Protein AF-A0A832N7I3-F1 (afdb_monomer)

Nearest PDB structures (foldseek):
  4rvn-assembly1_B  TM=4.703E-01  e=1.589E+00  Bacteroides thetaiotaomicron VPI-5482
  5inm-assembly1_A  TM=5.038E-01  e=2.059E+00  Mus musculus
  5inm-assembly3_C  TM=5.212E-01  e=3.039E+00  Mus musculus
  5j42-assembly1_A  TM=5.181E-01  e=2.848E+00  Mus musculus
  8p0i-assembly1_A  TM=3.199E-01  e=3.460E+00  Homo sapiens

Structure (mmCIF, N/CA/C/O backbone):
data_AF-A0A832N7I3-F1
#
_entry.id   AF-A0A832N7I3-F1
#
loop_
_atom_site.group_PDB
_atom_site.id
_atom_site.type_symbol
_atom_site.label_atom_id
_atom_site.label_alt_id
_atom_site.label_comp_id
_atom_site.label_asym_id
_atom_site.label_entity_id
_atom_site.label_seq_id
_atom_site.pdbx_PDB_ins_code
_atom_site.Cartn_x
_atom_site.Cartn_y
_atom_site.Cartn_z
_atom_site.occupancy
_atom_site.B_iso_or_equiv
_atom_site.auth_seq_id
_atom_site.auth_comp_id
_atom_site.auth_asym_id
_atom_site.auth_atom_id
_atom_site.pdbx_PDB_model_num
ATOM 1 N N . MET A 1 1 ? 5.291 -10.561 9.799 1.00 46.81 1 MET A N 1
ATOM 2 C CA . MET A 1 1 ? 4.704 -10.798 8.465 1.00 46.81 1 MET A CA 1
ATOM 3 C C . MET A 1 1 ? 3.204 -10.995 8.641 1.00 46.81 1 MET A C 1
ATOM 5 O O . MET A 1 1 ? 2.811 -11.995 9.229 1.00 46.81 1 MET A O 1
ATOM 9 N N . GLY A 1 2 ? 2.374 -10.017 8.269 1.00 45.47 2 GLY A N 1
ATOM 10 C CA . GLY A 1 2 ? 0.921 -10.221 8.168 1.00 45.47 2 GLY A CA 1
ATOM 11 C C . GLY A 1 2 ? 0.616 -10.823 6.799 1.00 45.47 2 GLY A C 1
ATOM 12 O O . GLY A 1 2 ? 1.168 -10.332 5.823 1.00 45.47 2 GLY A O 1
ATOM 13 N N . ASN A 1 3 ? -0.168 -11.899 6.731 1.00 47.88 3 ASN A N 1
ATOM 14 C CA . ASN A 1 3 ? -0.371 -12.666 5.501 1.00 47.88 3 ASN A CA 1
ATOM 15 C C . ASN A 1 3 ? -1.875 -12.732 5.193 1.00 47.88 3 ASN A C 1
ATOM 17 O O . ASN A 1 3 ? -2.635 -13.371 5.922 1.00 47.88 3 ASN A O 1
ATOM 21 N N . LEU A 1 4 ? -2.304 -12.032 4.146 1.00 61.62 4 LEU A N 1
ATOM 22 C CA . LEU A 1 4 ? -3.527 -12.354 3.410 1.00 61.62 4 LEU A CA 1
ATOM 23 C C . LEU A 1 4 ? -3.070 -13.303 2.299 1.00 61.62 4 LEU A C 1
ATOM 25 O O . LEU A 1 4 ? -2.015 -13.062 1.727 1.00 61.62 4 LEU A O 1
ATOM 29 N N . VAL A 1 5 ? -3.781 -14.401 2.029 1.00 75.25 5 VAL A N 1
ATOM 30 C CA . VAL A 1 5 ? -3.302 -15.445 1.096 1.00 75.25 5 VAL A CA 1
ATOM 31 C C . VAL A 1 5 ? -2.826 -14.818 -0.226 1.00 75.25 5 VAL A C 1
ATOM 33 O O . VAL A 1 5 ? -3.636 -14.259 -0.959 1.00 75.25 5 VAL A O 1
ATOM 36 N N . GLY A 1 6 ? -1.522 -14.905 -0.507 1.00 82.50 6 GLY A N 1
ATOM 37 C CA . GLY A 1 6 ? -0.903 -14.389 -1.735 1.00 82.50 6 GLY A CA 1
ATOM 38 C C . GLY A 1 6 ? -0.418 -12.930 -1.701 1.00 82.50 6 GLY A C 1
ATOM 39 O O . GLY A 1 6 ? 0.156 -12.504 -2.694 1.00 82.50 6 GLY A O 1
ATOM 40 N N . LEU A 1 7 ? -0.602 -12.190 -0.598 1.00 90.38 7 LEU A N 1
ATOM 41 C CA . LEU A 1 7 ? -0.077 -10.830 -0.394 1.00 90.38 7 LEU A CA 1
ATOM 42 C C . LEU A 1 7 ? 0.955 -10.806 0.735 1.00 90.38 7 LEU A C 1
ATOM 44 O O . LEU A 1 7 ? 0.635 -11.092 1.894 1.00 90.38 7 LEU A O 1
ATOM 48 N N . THR A 1 8 ? 2.174 -10.381 0.416 1.00 94.12 8 THR A N 1
ATOM 49 C CA . THR A 1 8 ? 3.215 -10.082 1.404 1.00 94.12 8 THR A CA 1
ATOM 50 C C . THR A 1 8 ? 3.678 -8.634 1.266 1.00 94.12 8 THR A C 1
ATOM 52 O O . THR A 1 8 ? 3.358 -7.965 0.287 1.00 94.12 8 THR A O 1
ATOM 55 N N . TYR A 1 9 ? 4.355 -8.098 2.282 1.00 95.62 9 TYR A N 1
ATOM 56 C CA . TYR A 1 9 ? 4.837 -6.720 2.239 1.00 95.62 9 TYR A CA 1
ATOM 57 C C . TYR A 1 9 ? 6.127 -6.532 3.032 1.00 95.62 9 TYR A C 1
ATOM 59 O O . TYR A 1 9 ? 6.380 -7.255 4.003 1.00 95.62 9 TYR A O 1
ATOM 67 N N . ASP A 1 10 ? 6.874 -5.498 2.658 1.00 97.00 10 ASP A N 1
ATOM 68 C CA . ASP A 1 10 ? 8.031 -4.981 3.380 1.00 97.00 10 ASP A CA 1
ATOM 69 C C . ASP A 1 10 ? 8.046 -3.443 3.365 1.00 97.00 10 ASP A C 1
ATOM 71 O O . ASP A 1 10 ? 7.405 -2.810 2.526 1.00 97.00 10 ASP A O 1
ATOM 75 N N . ILE A 1 11 ? 8.755 -2.827 4.310 1.00 96.81 11 ILE A N 1
ATOM 76 C CA . ILE A 1 11 ? 8.976 -1.378 4.338 1.00 96.81 11 ILE A CA 1
ATOM 77 C C . ILE A 1 11 ? 10.475 -1.130 4.256 1.00 96.81 11 ILE A C 1
ATOM 79 O O . ILE A 1 11 ? 11.220 -1.444 5.185 1.00 96.81 11 ILE A O 1
ATOM 83 N N . VAL A 1 12 ? 10.907 -0.528 3.154 1.00 96.62 12 VAL A N 1
ATOM 84 C CA . VAL A 1 12 ? 12.321 -0.295 2.849 1.00 96.62 12 VAL A CA 1
ATOM 85 C C . VAL A 1 12 ? 12.618 1.195 2.731 1.00 96.62 12 VAL A C 1
ATOM 87 O O . VAL A 1 12 ? 11.716 2.014 2.563 1.00 96.62 12 VAL A O 1
ATOM 90 N N . TYR A 1 13 ? 13.897 1.550 2.826 1.00 95.94 13 TYR A N 1
ATOM 91 C CA . TYR A 1 13 ? 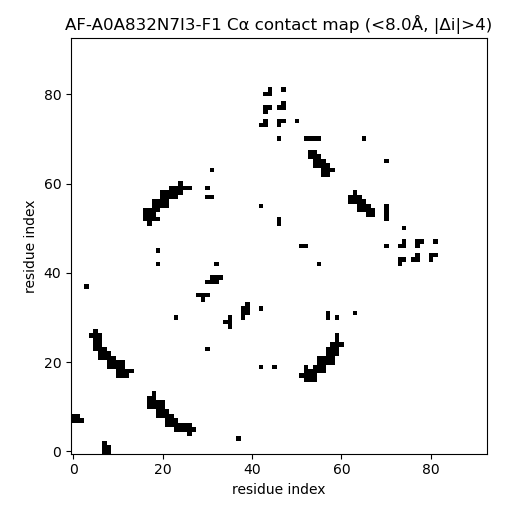14.375 2.892 2.506 1.00 95.94 13 TYR A CA 1
ATOM 92 C C . TYR A 1 13 ? 15.104 2.866 1.162 1.00 95.94 13 TYR A C 1
ATOM 94 O O . TYR A 1 13 ? 16.101 2.158 1.025 1.00 95.94 13 TYR A O 1
ATOM 102 N N . GLU A 1 14 ? 14.638 3.659 0.202 1.00 93.06 14 GLU A N 1
ATOM 103 C CA . GLU A 1 14 ? 15.218 3.794 -1.141 1.00 93.06 14 GLU A CA 1
ATOM 104 C C . GLU A 1 14 ? 15.428 5.276 -1.429 1.00 93.06 14 GLU A C 1
ATOM 106 O O . GLU A 1 14 ? 14.509 6.063 -1.269 1.00 93.06 1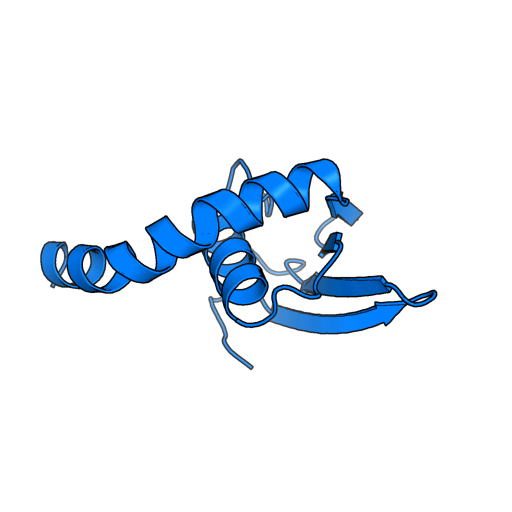4 GLU A O 1
ATOM 111 N N . ASP A 1 15 ? 16.651 5.690 -1.767 1.00 90.12 15 ASP A N 1
ATOM 112 C CA . ASP A 1 15 ? 16.972 7.091 -2.092 1.00 90.12 15 ASP A CA 1
ATOM 113 C C . ASP A 1 15 ? 16.460 8.140 -1.080 1.00 90.12 15 ASP A C 1
ATOM 115 O O . ASP A 1 15 ? 16.184 9.286 -1.423 1.00 90.12 15 ASP A O 1
ATOM 119 N N . ARG A 1 16 ? 16.433 7.764 0.211 1.00 90.00 16 ARG A N 1
ATOM 120 C CA . ARG A 1 16 ? 15.907 8.542 1.362 1.00 90.00 16 ARG A CA 1
ATOM 121 C C . ARG A 1 16 ? 14.382 8.609 1.461 1.00 90.00 16 ARG A C 1
ATOM 123 O O . ARG A 1 16 ? 13.876 9.216 2.402 1.00 90.00 16 ARG A O 1
ATOM 130 N N . GLU A 1 17 ? 13.669 7.957 0.562 1.00 93.56 17 GLU A N 1
ATOM 131 C CA . GLU A 1 17 ? 12.236 7.721 0.650 1.00 93.56 17 GLU A CA 1
ATOM 132 C C . GLU A 1 17 ? 11.953 6.438 1.425 1.00 93.56 17 GLU A C 1
ATOM 134 O O . GLU A 1 17 ? 12.728 5.481 1.385 1.00 93.56 17 GLU A O 1
ATOM 139 N N . LYS A 1 18 ? 10.840 6.422 2.158 1.00 96.75 18 LYS A N 1
ATOM 140 C CA . LYS A 1 18 ? 10.373 5.226 2.854 1.00 96.75 18 LYS A CA 1
ATOM 141 C C . LYS A 1 18 ? 9.247 4.615 2.034 1.00 96.75 18 LYS A C 1
ATOM 143 O O . LYS A 1 18 ? 8.199 5.237 1.862 1.00 96.75 18 LYS A O 1
ATOM 148 N N . VAL A 1 19 ? 9.475 3.410 1.535 1.00 97.88 19 VAL A N 1
ATOM 149 C CA . VAL A 1 19 ? 8.631 2.765 0.530 1.00 97.88 19 VAL A CA 1
ATOM 150 C C . VAL A 1 19 ? 7.962 1.545 1.143 1.00 97.88 19 VAL A C 1
ATOM 152 O O . VAL A 1 19 ? 8.637 0.676 1.695 1.00 97.88 19 VAL A O 1
ATOM 155 N N . LEU A 1 20 ? 6.638 1.462 1.030 1.00 97.94 20 LEU A N 1
ATOM 156 C CA . LEU A 1 20 ? 5.906 0.223 1.279 1.00 97.94 20 LEU A CA 1
ATOM 1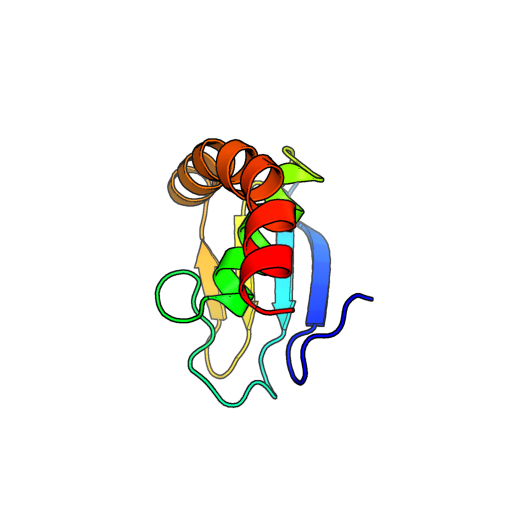57 C C . LEU A 1 20 ? 5.932 -0.623 0.006 1.00 97.94 20 LEU A C 1
ATOM 159 O O . LEU A 1 20 ? 5.269 -0.274 -0.966 1.00 97.94 20 LEU A O 1
ATOM 163 N N . LYS A 1 21 ? 6.658 -1.738 0.025 1.00 97.88 21 LYS A N 1
ATOM 164 C CA . LYS A 1 21 ? 6.652 -2.728 -1.054 1.00 97.88 21 LYS A CA 1
ATOM 165 C C . LYS A 1 21 ? 5.629 -3.809 -0.753 1.00 97.88 21 LYS A C 1
ATOM 167 O O . LYS A 1 21 ? 5.668 -4.401 0.323 1.00 97.88 21 LYS A O 1
ATOM 172 N N . ILE A 1 22 ? 4.732 -4.075 -1.688 1.00 97.00 22 ILE A N 1
ATOM 173 C CA . ILE A 1 22 ? 3.727 -5.133 -1.614 1.00 97.00 22 ILE A CA 1
ATOM 174 C C . ILE A 1 22 ? 4.047 -6.139 -2.719 1.00 97.00 22 ILE A C 1
ATOM 176 O O . ILE A 1 22 ? 4.040 -5.788 -3.893 1.00 97.00 22 ILE A O 1
ATOM 180 N N . ASP A 1 23 ? 4.319 -7.384 -2.343 1.00 96.62 23 ASP A N 1
ATOM 181 C CA . ASP A 1 23 ? 4.453 -8.494 -3.287 1.00 96.62 23 ASP A CA 1
ATOM 182 C C . ASP A 1 23 ? 3.111 -9.224 -3.370 1.00 96.62 23 ASP A C 1
ATOM 184 O O . ASP A 1 23 ? 2.614 -9.791 -2.388 1.00 96.62 23 ASP A O 1
ATOM 188 N N . ALA A 1 24 ? 2.529 -9.163 -4.561 1.00 95.88 24 ALA A N 1
ATOM 189 C CA . ALA A 1 24 ? 1.263 -9.751 -4.947 1.00 95.88 24 ALA A CA 1
ATOM 190 C C . ALA A 1 24 ? 1.422 -10.759 -6.099 1.00 95.88 24 ALA A C 1
ATOM 192 O O . ALA A 1 24 ? 0.428 -11.135 -6.719 1.00 95.88 24 ALA A O 1
ATOM 193 N N . THR A 1 25 ? 2.639 -11.245 -6.369 1.00 94.94 25 THR A N 1
ATOM 194 C CA . THR A 1 25 ? 2.956 -12.163 -7.484 1.00 94.94 25 THR A CA 1
ATOM 195 C C . THR A 1 25 ? 2.073 -13.414 -7.489 1.00 94.94 25 THR A C 1
ATOM 197 O O . THR A 1 25 ? 1.721 -13.949 -8.534 1.00 94.94 25 THR A O 1
ATOM 200 N N . ASN A 1 26 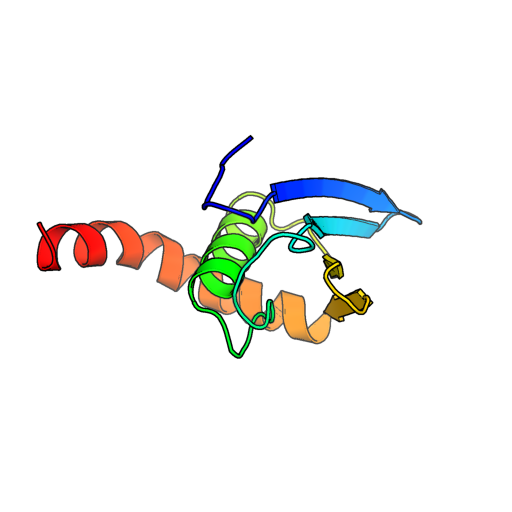? 1.679 -13.888 -6.304 1.00 92.56 26 ASN A N 1
ATOM 201 C CA . ASN A 1 26 ? 0.831 -15.070 -6.138 1.00 92.56 26 ASN A CA 1
ATOM 202 C C . ASN A 1 26 ? -0.616 -14.722 -5.744 1.00 92.56 26 ASN A C 1
ATOM 204 O O . ASN A 1 26 ? -1.369 -15.595 -5.302 1.00 92.56 26 ASN A O 1
ATOM 208 N N . TYR A 1 27 ? -1.007 -13.452 -5.845 1.00 92.75 27 TYR A N 1
ATOM 209 C CA . TYR A 1 27 ? -2.341 -12.995 -5.488 1.00 92.75 27 TYR A CA 1
ATOM 210 C C . TY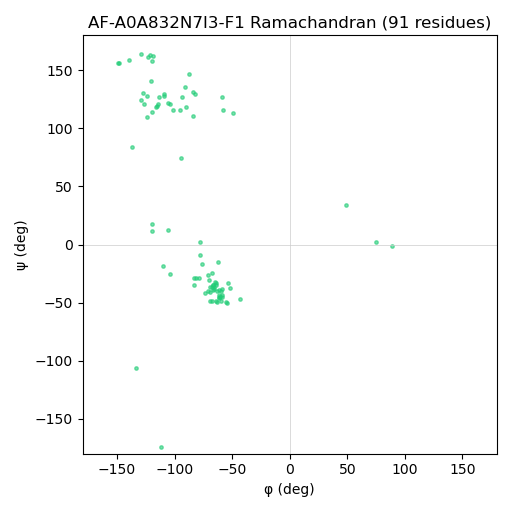R A 1 27 ? -3.319 -13.247 -6.651 1.00 92.75 27 TYR A C 1
ATOM 212 O O . TYR A 1 27 ? -3.035 -12.876 -7.787 1.00 92.75 27 TYR A O 1
ATOM 220 N N . PRO A 1 28 ? -4.489 -13.873 -6.414 1.00 89.44 28 PRO A N 1
ATOM 221 C CA . PRO A 1 28 ? -5.366 -14.356 -7.488 1.00 89.44 28 PRO A CA 1
ATOM 222 C C . PRO A 1 28 ? -6.207 -13.266 -8.177 1.00 89.44 28 PRO A C 1
ATOM 224 O O . PRO A 1 28 ? -7.050 -13.586 -9.015 1.00 89.44 28 PRO A O 1
ATOM 227 N N . LYS A 1 29 ? -6.053 -11.998 -7.789 1.00 90.06 29 LYS A N 1
ATOM 228 C CA . LYS A 1 29 ? -6.810 -10.850 -8.309 1.00 90.06 29 LYS A CA 1
ATOM 229 C C . LYS A 1 29 ? -5.851 -9.744 -8.726 1.00 90.06 29 LYS A C 1
ATOM 231 O O . LYS A 1 29 ? -4.701 -9.745 -8.302 1.00 90.06 29 LYS A O 1
ATOM 236 N N . VAL A 1 30 ? -6.355 -8.788 -9.503 1.00 93.25 30 VAL A N 1
ATOM 237 C CA . VAL A 1 30 ? -5.633 -7.552 -9.834 1.00 93.25 30 VAL A CA 1
ATOM 238 C C . VAL A 1 30 ? -5.274 -6.824 -8.538 1.00 93.25 30 VAL A C 1
ATOM 240 O O . VAL A 1 30 ? -6.165 -6.445 -7.781 1.00 93.25 30 VAL A O 1
ATOM 243 N N . ALA A 1 31 ? -3.978 -6.685 -8.261 1.00 94.56 31 ALA A N 1
ATOM 244 C CA . ALA A 1 31 ? -3.475 -6.119 -7.016 1.00 94.56 31 ALA A CA 1
ATOM 245 C C . ALA A 1 31 ? -3.200 -4.613 -7.153 1.00 94.56 31 ALA A C 1
ATOM 247 O O . ALA A 1 31 ? -2.055 -4.178 -7.211 1.00 94.56 31 ALA A O 1
ATOM 248 N N . THR A 1 32 ? -4.255 -3.805 -7.188 1.00 95.62 32 THR A N 1
ATOM 249 C CA . THR A 1 32 ? -4.154 -2.336 -7.170 1.00 95.62 32 THR A CA 1
ATOM 250 C C . THR A 1 32 ? -4.878 -1.778 -5.954 1.00 95.62 32 THR A C 1
ATOM 252 O O . THR A 1 32 ? -5.755 -2.426 -5.377 1.00 95.62 32 THR A O 1
ATOM 255 N N . ILE A 1 33 ? -4.511 -0.562 -5.548 1.00 95.25 33 ILE A N 1
ATOM 256 C CA . ILE A 1 33 ? -5.186 0.133 -4.446 1.00 95.25 33 ILE A CA 1
ATOM 257 C C . ILE A 1 33 ? -6.669 0.358 -4.790 1.00 95.25 33 ILE A C 1
ATOM 259 O O . ILE A 1 33 ? -7.540 0.199 -3.946 1.00 95.25 33 ILE A O 1
ATOM 263 N N . GLU A 1 34 ? -6.966 0.683 -6.036 1.00 93.44 34 GLU A N 1
ATOM 264 C CA . GLU A 1 34 ? -8.279 1.101 -6.525 1.00 93.44 34 GLU A CA 1
ATOM 265 C C . GLU A 1 34 ? -9.226 -0.067 -6.808 1.00 93.44 34 GLU A C 1
ATOM 267 O O . GLU A 1 34 ? -10.436 0.104 -6.652 1.00 93.44 34 GLU A O 1
ATOM 272 N N . ASP A 1 35 ? -8.701 -1.245 -7.160 1.00 92.38 35 ASP A N 1
ATOM 273 C CA . ASP A 1 35 ? -9.529 -2.392 -7.549 1.00 92.38 35 ASP A CA 1
ATOM 274 C C . ASP A 1 35 ? -9.639 -3.467 -6.459 1.00 92.38 35 ASP A C 1
ATOM 276 O O . ASP A 1 35 ? -10.634 -4.201 -6.431 1.00 92.38 35 ASP A O 1
ATOM 280 N N . ASP A 1 36 ? -8.664 -3.574 -5.543 1.00 93.38 36 ASP A N 1
ATOM 281 C CA . ASP A 1 36 ? -8.670 -4.611 -4.510 1.00 93.38 36 ASP A CA 1
ATOM 282 C C . ASP A 1 36 ? -8.768 -4.049 -3.075 1.00 93.38 36 ASP A C 1
ATOM 284 O O . ASP A 1 36 ? -7.869 -3.360 -2.579 1.00 93.38 36 ASP A O 1
ATOM 288 N N . PRO A 1 37 ? -9.839 -4.396 -2.331 1.00 90.88 37 PRO A N 1
ATOM 289 C CA . PRO A 1 37 ? -10.055 -3.874 -0.986 1.00 90.88 37 PRO A CA 1
ATOM 290 C C . PRO A 1 37 ? -9.028 -4.375 0.040 1.00 90.88 37 PRO A C 1
ATOM 292 O O . PRO A 1 37 ? -8.809 -3.697 1.045 1.00 90.88 37 PRO A O 1
ATOM 295 N N . ASN A 1 38 ? -8.391 -5.531 -0.173 1.00 91.38 38 ASN A N 1
ATOM 296 C CA . ASN A 1 38 ? -7.341 -6.027 0.716 1.00 91.38 38 ASN A CA 1
ATOM 297 C C . ASN A 1 38 ? -6.051 -5.227 0.529 1.00 91.38 38 ASN A C 1
ATOM 299 O O . ASN A 1 38 ? -5.420 -4.861 1.523 1.00 91.38 38 ASN A O 1
ATOM 303 N N . VAL A 1 39 ? -5.699 -4.912 -0.720 1.00 94.62 39 VAL A N 1
ATOM 304 C CA . VAL A 1 39 ? -4.560 -4.048 -1.058 1.00 94.62 39 VAL A CA 1
ATOM 305 C C . VAL A 1 39 ? -4.778 -2.634 -0.514 1.00 94.62 39 VAL A C 1
ATOM 307 O O . VAL A 1 39 ? -3.928 -2.133 0.224 1.00 94.62 39 VAL A O 1
ATOM 310 N N . MET A 1 40 ? -5.948 -2.031 -0.762 1.00 94.94 40 MET A N 1
ATOM 311 C CA . MET A 1 40 ? -6.340 -0.736 -0.182 1.00 94.94 40 MET A CA 1
ATOM 312 C C . MET A 1 40 ? -6.239 -0.746 1.348 1.00 94.94 40 MET A C 1
ATOM 314 O O . MET A 1 40 ? -5.617 0.126 1.953 1.00 94.94 40 MET A O 1
ATOM 318 N N . SER A 1 41 ? -6.834 -1.754 1.990 1.00 93.25 41 SER A N 1
ATOM 319 C CA . SER A 1 41 ? -6.823 -1.909 3.446 1.00 93.25 41 SER A CA 1
ATOM 320 C C . SER A 1 41 ? -5.400 -2.010 4.000 1.00 93.25 41 SER A C 1
ATOM 322 O O . SER A 1 41 ? -5.091 -1.387 5.019 1.00 93.25 41 SER A O 1
ATOM 324 N N . LEU A 1 42 ? -4.528 -2.780 3.342 1.00 94.06 42 LEU A N 1
ATOM 325 C CA . LEU A 1 42 ? -3.126 -2.910 3.727 1.00 94.06 42 LEU A CA 1
ATOM 326 C C . LEU A 1 42 ? -2.393 -1.571 3.597 1.00 94.06 42 LEU A C 1
ATOM 328 O O . LEU A 1 42 ? -1.746 -1.151 4.556 1.00 94.06 42 LEU A O 1
ATOM 332 N N . ALA A 1 43 ? -2.534 -0.882 2.463 1.00 95.88 43 ALA A N 1
ATOM 333 C CA . ALA A 1 43 ? -1.900 0.412 2.230 1.00 95.88 43 ALA A CA 1
ATOM 334 C C . ALA A 1 43 ? -2.353 1.456 3.264 1.00 95.88 43 ALA A C 1
ATOM 336 O O . ALA A 1 43 ? -1.514 2.074 3.920 1.00 95.88 43 ALA A O 1
ATOM 337 N N . LEU A 1 44 ? -3.665 1.591 3.498 1.00 95.94 44 LEU A N 1
ATOM 338 C CA . LEU A 1 44 ? -4.217 2.498 4.510 1.00 95.94 44 LEU A CA 1
ATOM 339 C C . LEU A 1 44 ? -3.690 2.171 5.909 1.00 95.94 44 LEU A C 1
ATOM 341 O O . LEU A 1 44 ? -3.286 3.072 6.642 1.00 95.94 44 LEU A O 1
ATOM 345 N N . LEU A 1 45 ? -3.663 0.890 6.285 1.00 94.62 45 LEU A N 1
ATOM 346 C CA . LEU A 1 45 ? -3.157 0.478 7.589 1.00 94.62 45 LEU A CA 1
ATOM 347 C C . LEU A 1 45 ? -1.680 0.842 7.759 1.00 94.62 45 LEU A C 1
ATOM 349 O O . LEU A 1 45 ? -1.306 1.390 8.793 1.00 94.62 45 LEU A O 1
ATOM 353 N N . LYS A 1 46 ? -0.845 0.559 6.757 1.00 95.69 46 LYS A N 1
ATOM 354 C CA . LYS A 1 46 ? 0.599 0.800 6.851 1.00 95.69 46 LYS A CA 1
ATOM 355 C C . LYS A 1 46 ? 0.937 2.283 6.820 1.00 95.69 46 LYS A C 1
ATOM 357 O O . LYS A 1 46 ? 1.741 2.716 7.634 1.00 95.69 46 LYS A O 1
ATOM 362 N N . VAL A 1 47 ? 0.263 3.070 5.984 1.00 96.00 47 VAL A N 1
ATOM 363 C CA . VAL A 1 47 ? 0.408 4.535 5.974 1.00 96.00 47 VAL A CA 1
ATOM 364 C C . VAL A 1 47 ? -0.069 5.158 7.293 1.00 96.00 47 VAL A C 1
ATOM 366 O O . VAL A 1 47 ? 0.497 6.154 7.737 1.00 96.00 47 VAL A O 1
ATOM 369 N N . TYR A 1 48 ? -1.088 4.588 7.950 1.00 95.25 48 TYR A N 1
ATOM 370 C CA . TYR A 1 48 ? -1.500 5.023 9.290 1.00 95.25 48 TYR A CA 1
ATOM 371 C C . TYR A 1 48 ? -0.451 4.699 10.361 1.00 95.25 48 TYR A C 1
ATOM 373 O O . TYR A 1 48 ? -0.119 5.553 11.181 1.00 95.25 48 TYR A O 1
ATOM 381 N N . GLU A 1 49 ? 0.042 3.458 10.373 1.00 94.81 49 GLU A N 1
ATOM 382 C CA . GLU A 1 49 ? 1.041 2.981 11.338 1.00 94.81 49 GLU A CA 1
ATOM 383 C C . GLU A 1 49 ? 2.388 3.699 11.173 1.00 94.81 49 GLU A C 1
ATOM 385 O O . GLU A 1 49 ? 3.092 3.920 12.159 1.00 94.81 49 GLU A O 1
ATOM 390 N N . ASP A 1 50 ? 2.727 4.088 9.944 1.00 95.75 50 ASP A N 1
ATOM 391 C CA . ASP A 1 50 ? 3.987 4.725 9.589 1.00 95.75 50 ASP A CA 1
ATOM 392 C C . ASP A 1 50 ? 3.768 5.903 8.621 1.00 95.75 50 ASP A C 1
ATOM 394 O O . ASP A 1 50 ? 3.918 5.770 7.402 1.00 95.75 50 ASP A O 1
ATOM 398 N N . PRO A 1 51 ? 3.434 7.098 9.148 1.00 91.81 51 PRO A N 1
ATOM 399 C CA . PRO A 1 51 ? 3.153 8.275 8.327 1.00 91.81 51 PRO A CA 1
ATOM 400 C C . PRO A 1 51 ? 4.333 8.750 7.470 1.00 91.81 51 PRO A C 1
ATOM 402 O O . PRO A 1 51 ? 4.118 9.559 6.565 1.00 91.81 51 PRO A O 1
ATOM 405 N N . ALA A 1 52 ? 5.552 8.273 7.757 1.00 95.12 52 ALA A N 1
ATOM 406 C CA . ALA A 1 52 ? 6.765 8.596 7.014 1.00 95.12 52 ALA A CA 1
ATOM 407 C C . ALA A 1 52 ? 6.885 7.833 5.688 1.00 95.12 52 ALA A C 1
ATOM 409 O O . ALA A 1 52 ? 7.777 8.156 4.911 1.00 95.12 52 ALA A O 1
ATOM 410 N N . ILE A 1 53 ? 6.018 6.849 5.419 1.00 97.06 53 ILE A N 1
ATOM 411 C CA . ILE A 1 53 ? 5.906 6.235 4.092 1.00 97.06 53 ILE A CA 1
ATOM 412 C C . ILE A 1 53 ? 5.549 7.326 3.073 1.00 97.06 53 ILE A C 1
ATOM 414 O O . ILE A 1 53 ? 4.580 8.068 3.261 1.00 97.06 53 ILE A O 1
ATOM 418 N N . THR A 1 54 ? 6.341 7.424 2.007 1.00 96.75 54 THR A N 1
ATOM 419 C CA . THR A 1 54 ? 6.210 8.426 0.935 1.00 96.75 54 THR A CA 1
ATOM 420 C C . THR A 1 54 ? 5.754 7.822 -0.388 1.00 96.75 54 THR A C 1
ATOM 422 O O . THR A 1 54 ? 5.228 8.545 -1.233 1.00 96.75 54 THR A O 1
ATOM 425 N N . SER A 1 55 ? 5.895 6.506 -0.552 1.00 97.69 55 SER A N 1
ATOM 426 C CA . SER A 1 55 ? 5.436 5.771 -1.729 1.00 97.69 55 SER A CA 1
ATOM 427 C C . SER A 1 55 ? 5.002 4.344 -1.383 1.00 97.69 55 SER A C 1
ATOM 429 O O . SER A 1 55 ? 5.405 3.763 -0.372 1.00 97.69 55 SER A O 1
ATOM 431 N N . VAL A 1 56 ? 4.136 3.790 -2.228 1.00 98.06 56 VAL A N 1
ATOM 432 C CA . VAL A 1 56 ? 3.691 2.394 -2.183 1.00 98.06 56 VAL A CA 1
ATOM 433 C C . VAL A 1 56 ? 3.983 1.793 -3.546 1.00 98.06 56 VAL A C 1
ATOM 435 O O . VAL A 1 56 ? 3.566 2.361 -4.553 1.00 98.06 56 VAL A O 1
ATOM 438 N N . SER A 1 57 ? 4.672 0.662 -3.591 1.00 97.62 57 SER A N 1
ATOM 439 C CA . SER A 1 57 ? 4.887 -0.097 -4.818 1.00 97.62 57 SER A CA 1
ATOM 440 C C . SER A 1 57 ? 4.317 -1.499 -4.689 1.00 97.62 57 SER A C 1
ATOM 442 O O . SER A 1 57 ? 4.374 -2.112 -3.623 1.00 97.62 57 SER A O 1
ATOM 444 N N . ILE A 1 58 ? 3.721 -1.982 -5.771 1.00 97.69 58 ILE A N 1
ATOM 445 C CA . ILE A 1 58 ? 3.049 -3.271 -5.835 1.00 97.69 58 ILE A CA 1
ATOM 446 C C . ILE A 1 58 ? 3.626 -4.044 -7.008 1.00 97.69 58 ILE A C 1
ATOM 448 O O . ILE A 1 58 ? 3.573 -3.575 -8.144 1.00 97.69 58 ILE A O 1
ATOM 452 N N . GLU A 1 59 ? 4.193 -5.206 -6.715 1.00 97.56 59 GLU A N 1
ATOM 453 C CA . GLU A 1 59 ? 4.740 -6.129 -7.701 1.00 97.56 59 GLU A CA 1
ATOM 454 C C . GLU A 1 59 ? 3.775 -7.304 -7.882 1.00 97.56 59 GLU A C 1
ATOM 456 O O . GLU A 1 59 ? 3.441 -8.002 -6.923 1.00 97.56 59 GLU A O 1
ATOM 461 N N . GLN A 1 60 ? 3.296 -7.491 -9.111 1.00 93.50 60 GLN A N 1
ATOM 462 C CA . GLN A 1 60 ? 2.541 -8.669 -9.539 1.00 93.50 60 GLN A CA 1
ATOM 463 C C . GLN A 1 60 ? 3.106 -9.141 -10.888 1.00 93.50 60 GLN A C 1
ATOM 465 O O . GLN A 1 60 ? 4.220 -9.652 -10.923 1.00 93.5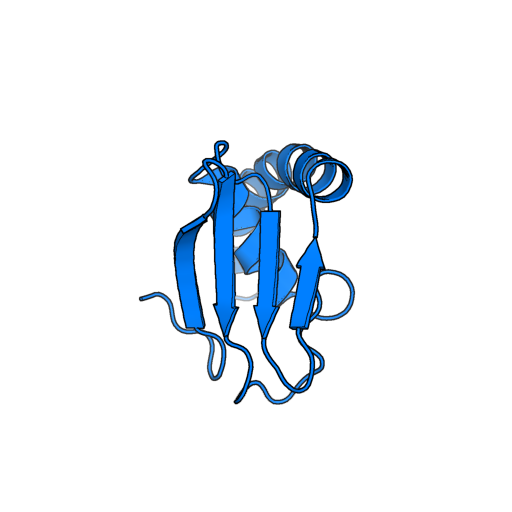0 60 GLN A O 1
ATOM 470 N N . ASP A 1 61 ? 2.385 -8.923 -11.992 1.00 91.00 61 ASP A N 1
ATOM 471 C CA . ASP A 1 61 ? 2.907 -9.121 -13.352 1.00 91.00 61 ASP A CA 1
ATOM 472 C C . ASP A 1 61 ? 3.709 -7.894 -13.817 1.00 91.00 61 ASP A C 1
ATOM 474 O O . ASP A 1 61 ? 4.723 -8.022 -14.500 1.00 91.00 61 ASP A O 1
ATOM 478 N N . ASP A 1 62 ? 3.265 -6.712 -13.387 1.00 93.25 62 ASP A N 1
ATOM 479 C CA . ASP A 1 62 ? 3.909 -5.420 -13.595 1.00 93.25 62 ASP A CA 1
ATOM 480 C C . ASP A 1 62 ? 4.180 -4.746 -12.241 1.00 93.25 62 ASP A C 1
ATOM 482 O O . ASP A 1 62 ? 3.565 -5.075 -11.220 1.00 93.25 62 ASP A O 1
ATOM 486 N N . LEU A 1 63 ? 5.090 -3.768 -12.241 1.00 95.88 63 LEU A N 1
ATOM 487 C CA . LEU A 1 63 ? 5.341 -2.901 -11.092 1.00 95.88 63 LEU A CA 1
ATOM 488 C C . LEU A 1 63 ? 4.447 -1.659 -11.165 1.00 95.88 63 LEU A C 1
ATOM 490 O O . LEU A 1 63 ? 4.590 -0.833 -12.069 1.00 95.88 63 LEU A O 1
ATOM 494 N N . ILE A 1 64 ? 3.578 -1.491 -10.172 1.00 96.19 64 ILE A N 1
ATOM 495 C CA . ILE A 1 64 ? 2.711 -0.317 -10.022 1.00 96.19 64 ILE A CA 1
ATOM 496 C C . ILE A 1 64 ? 3.201 0.502 -8.832 1.00 96.19 64 ILE A C 1
ATOM 498 O O . ILE A 1 64 ? 3.379 -0.035 -7.743 1.00 96.19 64 ILE A O 1
ATOM 502 N N . SER A 1 65 ? 3.397 1.807 -9.024 1.00 96.62 65 SER A N 1
ATOM 503 C CA . SER A 1 65 ? 3.927 2.700 -7.987 1.00 96.62 65 SER A CA 1
ATOM 504 C C . SER A 1 65 ? 3.031 3.915 -7.768 1.00 96.62 65 SER A C 1
ATOM 506 O O . SER A 1 65 ? 2.684 4.631 -8.708 1.00 96.62 65 SER A O 1
ATOM 508 N N . TYR A 1 66 ? 2.712 4.174 -6.503 1.00 97.06 66 TYR A N 1
ATOM 509 C CA . TYR A 1 66 ? 1.973 5.335 -6.022 1.00 97.06 66 TYR A CA 1
ATOM 510 C C . TYR A 1 66 ? 2.924 6.243 -5.248 1.00 97.06 66 TYR A C 1
ATOM 512 O O . TYR A 1 66 ? 3.600 5.801 -4.319 1.00 97.06 66 TYR A O 1
ATOM 520 N N . TYR A 1 67 ? 2.949 7.520 -5.613 1.00 95.31 67 TYR A N 1
ATOM 521 C CA . TYR A 1 67 ? 3.874 8.512 -5.063 1.00 95.31 67 TYR A CA 1
ATOM 522 C C . TYR A 1 67 ? 3.145 9.554 -4.209 1.00 95.31 67 TYR A C 1
ATOM 524 O O . TYR A 1 67 ? 1.940 9.455 -3.965 1.00 95.31 67 TYR A O 1
ATOM 532 N N . GLU A 1 68 ? 3.887 10.567 -3.766 1.00 90.88 68 GLU A N 1
ATOM 533 C CA . GLU A 1 68 ? 3.491 11.532 -2.739 1.00 90.88 68 GLU A CA 1
ATOM 534 C C . GLU A 1 68 ? 2.044 12.063 -2.846 1.00 90.88 68 GLU A C 1
ATOM 536 O O . GLU A 1 68 ? 1.347 12.017 -1.830 1.00 90.88 68 GLU A O 1
ATOM 541 N N . PRO A 1 69 ? 1.512 12.487 -4.016 1.00 93.44 69 PRO A N 1
ATOM 542 C CA . PRO A 1 69 ? 0.131 12.973 -4.090 1.00 93.44 69 PRO A CA 1
ATOM 543 C C . PRO A 1 69 ? -0.903 11.910 -3.694 1.00 93.44 69 PRO A C 1
ATOM 545 O O . PRO A 1 69 ? -1.826 12.189 -2.928 1.00 93.44 69 PRO A O 1
ATOM 548 N N . SER A 1 70 ? -0.724 10.677 -4.169 1.00 94.81 70 SER A N 1
ATOM 549 C CA . SER A 1 70 ? -1.593 9.545 -3.842 1.00 94.81 70 SER A CA 1
ATOM 550 C C . SER A 1 70 ? -1.433 9.132 -2.382 1.00 94.81 70 SER A C 1
ATOM 552 O O . SER A 1 70 ? -2.420 8.868 -1.698 1.00 94.81 70 SER A O 1
ATOM 554 N N . ILE A 1 71 ? -0.198 9.127 -1.871 1.00 96.44 71 ILE A N 1
ATOM 555 C CA . ILE A 1 71 ? 0.068 8.772 -0.474 1.00 96.44 71 ILE A CA 1
ATOM 556 C C . ILE A 1 71 ? -0.513 9.809 0.489 1.00 96.44 71 ILE A C 1
ATOM 558 O O . ILE A 1 71 ? -1.026 9.442 1.546 1.00 96.44 71 ILE A O 1
ATOM 562 N N . ASN A 1 72 ? -0.512 11.091 0.119 1.00 95.00 72 ASN A N 1
ATOM 563 C CA . ASN A 1 72 ? -1.163 12.138 0.900 1.00 95.00 72 ASN A CA 1
ATOM 564 C C . ASN A 1 72 ? -2.669 11.885 1.034 1.00 95.00 72 ASN A C 1
ATOM 566 O O . ASN A 1 72 ? -3.181 11.916 2.153 1.00 95.00 72 ASN A O 1
ATOM 570 N N . LEU A 1 73 ? -3.346 11.519 -0.059 1.00 94.75 73 LEU A N 1
ATOM 571 C CA . LEU A 1 73 ? -4.760 11.139 -0.014 1.00 94.75 73 LEU A CA 1
ATOM 572 C C . LEU A 1 73 ? -4.995 9.902 0.869 1.00 94.75 73 LEU A C 1
ATOM 574 O O . LEU A 1 73 ? -5.892 9.898 1.713 1.00 94.75 73 LEU A O 1
ATOM 578 N N . LEU A 1 74 ? -4.169 8.860 0.731 1.00 95.44 74 LEU A N 1
ATOM 579 C CA . LEU A 1 74 ? -4.265 7.673 1.586 1.00 95.44 74 LEU A CA 1
ATOM 580 C C . LEU A 1 74 ? -4.088 8.027 3.063 1.00 95.44 74 LEU A C 1
ATOM 582 O O . LEU A 1 74 ? -4.797 7.486 3.906 1.00 95.44 74 LEU A O 1
ATOM 586 N N . ARG A 1 75 ? -3.183 8.954 3.390 1.00 94.94 75 ARG A N 1
ATOM 587 C CA . ARG A 1 75 ? -2.944 9.397 4.768 1.00 94.94 75 ARG A CA 1
ATOM 588 C C . ARG A 1 75 ? -4.147 10.135 5.356 1.00 94.94 75 ARG A C 1
ATOM 590 O O . ARG A 1 75 ? -4.466 9.927 6.524 1.00 94.94 75 ARG A O 1
ATOM 597 N N . GLU A 1 76 ? -4.839 10.949 4.564 1.00 94.25 76 GLU A N 1
ATOM 598 C CA . GLU A 1 76 ? -6.084 11.604 4.990 1.00 94.25 76 GLU A CA 1
ATOM 599 C C . GLU A 1 76 ? -7.189 10.580 5.292 1.00 94.25 76 GLU A C 1
ATOM 601 O O . GLU A 1 76 ? -7.910 10.698 6.288 1.00 94.25 76 GLU A O 1
ATOM 606 N N . LEU A 1 77 ? -7.286 9.528 4.475 1.00 93.94 77 LEU A N 1
ATOM 607 C CA . LEU A 1 77 ? -8.290 8.472 4.621 1.00 93.94 77 LEU A CA 1
ATOM 608 C C . LEU A 1 77 ? -7.948 7.455 5.719 1.00 93.94 77 LEU A C 1
ATOM 610 O O . LEU A 1 77 ? -8.847 6.878 6.342 1.00 93.94 77 LEU A O 1
ATOM 614 N N . SER A 1 78 ? -6.663 7.233 5.993 1.00 94.69 78 SER A N 1
ATOM 615 C CA . SER A 1 78 ? -6.198 6.151 6.863 1.00 94.69 78 SER A CA 1
ATOM 616 C C . SER A 1 78 ? -6.673 6.300 8.309 1.00 94.69 78 SER A C 1
ATOM 618 O O . SER A 1 78 ? -7.036 5.313 8.952 1.00 94.69 78 SER A O 1
ATOM 620 N N . ALA A 1 79 ? -6.778 7.536 8.805 1.00 91.50 79 ALA A N 1
ATOM 621 C CA . ALA A 1 79 ? -7.301 7.823 10.137 1.00 91.50 79 ALA A CA 1
ATOM 622 C C . ALA A 1 79 ? -8.789 7.462 10.280 1.00 91.50 79 ALA A C 1
ATOM 624 O O . ALA A 1 79 ? -9.215 6.999 11.343 1.00 91.50 79 ALA A O 1
ATOM 625 N N . VAL A 1 80 ? -9.584 7.662 9.223 1.00 92.19 80 VAL A N 1
ATOM 626 C CA . VAL A 1 80 ? -10.998 7.259 9.189 1.00 92.19 80 VAL A CA 1
ATOM 627 C C . VAL A 1 80 ? -11.092 5.738 9.149 1.00 92.19 80 VAL A C 1
ATOM 629 O O . VAL A 1 80 ? -11.787 5.146 9.975 1.00 92.19 80 VAL A O 1
ATOM 632 N N . TYR A 1 81 ? -10.336 5.102 8.252 1.00 91.06 81 TYR A N 1
ATOM 633 C CA . TYR A 1 81 ? -10.289 3.648 8.123 1.00 91.06 81 TYR A CA 1
ATOM 634 C C . TYR A 1 81 ? -9.926 2.959 9.448 1.00 91.06 81 TYR A C 1
ATOM 636 O O . TYR A 1 81 ? -10.650 2.075 9.909 1.00 91.06 81 TYR A O 1
ATOM 644 N N . TYR A 1 82 ? -8.859 3.412 10.114 1.00 89.88 82 TYR A N 1
ATOM 645 C CA . TYR A 1 82 ? -8.399 2.832 11.377 1.00 89.88 82 TYR A CA 1
ATOM 646 C C . TYR A 1 82 ? -9.466 2.904 12.480 1.00 89.88 82 TYR A C 1
ATOM 648 O O . TYR A 1 82 ? -9.652 1.942 13.226 1.00 89.88 82 TYR A O 1
ATOM 656 N N . LYS A 1 83 ? -10.206 4.019 12.558 1.00 90.50 83 LYS A N 1
ATOM 657 C CA . LYS A 1 83 ? -11.318 4.192 13.508 1.00 90.50 83 LYS A CA 1
ATOM 658 C C . LYS A 1 83 ? -12.516 3.302 13.181 1.00 90.50 83 LYS A C 1
ATOM 660 O O . LYS A 1 83 ? -13.172 2.823 14.099 1.00 90.50 83 LYS A O 1
ATOM 665 N N . MET A 1 84 ? -12.805 3.089 11.898 1.00 88.69 84 MET A N 1
ATOM 666 C CA . MET A 1 84 ? -13.984 2.347 11.442 1.00 88.69 84 MET A CA 1
ATOM 667 C C . MET A 1 84 ? -13.790 0.825 11.440 1.00 88.69 84 MET A C 1
ATOM 669 O O . MET A 1 84 ? -14.760 0.094 11.639 1.00 88.69 84 MET A O 1
ATOM 673 N N . ARG A 1 85 ? -12.557 0.326 11.255 1.00 84.38 85 ARG A N 1
ATOM 674 C CA . ARG A 1 85 ? -12.284 -1.116 11.093 1.00 84.38 85 ARG A CA 1
ATOM 675 C C . ARG A 1 85 ? -12.870 -2.034 12.185 1.00 84.38 85 ARG A C 1
ATOM 677 O O . ARG A 1 85 ? -13.286 -3.133 11.821 1.00 84.38 85 ARG A O 1
ATOM 684 N N . PRO A 1 86 ? -12.919 -1.671 13.491 1.00 83.12 86 PRO A N 1
ATOM 685 C CA . PRO A 1 86 ? -13.439 -2.581 14.514 1.00 83.12 86 PRO A CA 1
ATOM 686 C C . PRO A 1 86 ? -14.938 -2.839 14.330 1.00 83.12 86 PRO A C 1
ATOM 688 O O . PRO A 1 86 ? -15.378 -3.980 14.415 1.00 83.12 86 PRO A O 1
ATOM 691 N N . TYR A 1 87 ? -15.692 -1.800 13.969 1.00 79.62 87 TYR A N 1
ATOM 692 C CA . TYR A 1 87 ? -17.140 -1.869 13.767 1.00 79.62 87 TYR A CA 1
ATOM 693 C C . TYR A 1 87 ? -17.522 -2.662 12.514 1.00 79.62 87 TYR A C 1
ATOM 695 O O . TYR A 1 87 ? -18.555 -3.320 12.479 1.00 79.62 87 TYR A O 1
ATOM 703 N N . VAL A 1 88 ? -16.671 -2.650 11.484 1.00 66.50 88 VAL A N 1
ATOM 704 C CA . VAL A 1 88 ? -16.881 -3.472 10.282 1.00 66.50 88 VAL A CA 1
ATOM 705 C C . VAL A 1 88 ? -16.744 -4.960 10.609 1.00 66.50 88 VAL A C 1
ATOM 707 O O . VAL A 1 88 ? -17.502 -5.770 10.087 1.00 66.50 88 VAL A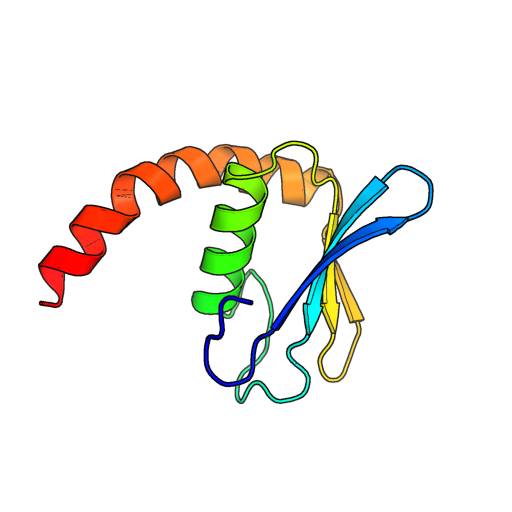 O 1
ATOM 710 N N . LYS A 1 89 ? -15.824 -5.334 11.505 1.00 56.38 89 LYS A N 1
ATOM 711 C CA . LYS A 1 89 ? -15.645 -6.733 11.917 1.00 56.38 89 LYS A CA 1
ATOM 712 C C . LYS A 1 89 ? -16.852 -7.264 12.700 1.00 56.38 89 LYS A C 1
ATOM 714 O O . LYS A 1 89 ? -17.213 -8.424 12.535 1.00 56.38 89 LYS A O 1
ATOM 719 N N . GLU A 1 90 ? -17.492 -6.415 13.500 1.00 52.44 90 GLU A N 1
ATOM 720 C CA . GLU A 1 90 ? -18.686 -6.760 14.286 1.00 52.44 90 GLU A CA 1
ATOM 721 C C . GLU A 1 90 ? -19.948 -6.962 13.431 1.00 52.44 90 GLU A C 1
ATOM 723 O O . GLU A 1 90 ? -20.818 -7.727 13.822 1.00 52.44 90 GLU A O 1
ATOM 728 N N . LEU A 1 91 ? -20.047 -6.340 12.251 1.00 48.25 91 LEU A N 1
ATOM 729 C CA . LEU A 1 91 ? -21.214 -6.484 11.362 1.00 48.25 91 LEU A CA 1
ATOM 730 C C . LEU A 1 91 ? -21.261 -7.816 10.593 1.00 48.25 91 LEU A C 1
ATOM 732 O O . LEU A 1 91 ? -22.306 -8.171 10.052 1.00 48.25 91 LEU A O 1
ATOM 736 N N . TYR A 1 92 ? -20.136 -8.529 10.524 1.00 43.16 92 TYR A N 1
ATOM 737 C CA . TYR A 1 92 ? -19.994 -9.801 9.805 1.00 43.16 92 TYR A CA 1
ATOM 738 C C . TYR A 1 92 ? -19.598 -10.971 10.725 1.00 43.16 92 TYR A C 1
ATOM 740 O O . TYR A 1 92 ? -19.211 -12.029 10.224 1.00 43.16 92 TYR A O 1
ATOM 748 N N . SER A 1 93 ? -19.662 -10.772 12.048 1.00 42.62 93 SER A N 1
ATOM 749 C CA . SER A 1 93 ? -19.481 -11.812 13.076 1.00 42.62 93 SER A CA 1
ATOM 750 C C . SER A 1 93 ? -20.834 -12.273 13.610 1.00 42.62 93 SER A C 1
ATOM 752 O O . SER A 1 93 ? -20.938 -13.470 13.952 1.00 42.62 93 SER A O 1
#

pLDDT: mean 89.04, std 13.93, range [42.62, 98.06]

Sequence (93 aa):
MGNLVGLTYDIVYEDREKVLKIDATNYPKVATIEDDPNVMSLALLKVYEDPAITSVSIEQDDLISYYEPSINLLRELSAVYYKMRPYVKELYS

Secondary structure (DSSP, 8-state):
---BTTBEEEEEEETTEEEEEEE-TT-SS---TTT-HHHHHHHHHHHHH-TTEEEEEEESSSEEEE-HHHHHHHHHHHHHHHHHHHHHHHTT-

Foldseek 3Di:
DDDDPQKDWDWDADPNATEIEIENQRPPDD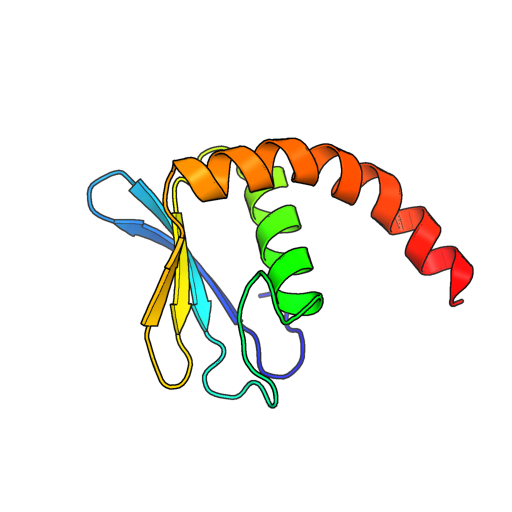QDLVPDPVNVLVLLQVCQVPVSHAKYWYDHPDIDIDGNVRSVVSNVCSVVSVVCVVVVVVVVD

Radius of gyration: 13.1 Å; Cα contacts (8 Å, |Δi|>4): 135; chains: 1; bounding box: 38×28×28 Å

Mean predicted aligned error: 4.92 Å

Solvent-accessible surface area (backbone atoms only — not comparable to full-atom values): 5297 Å² total; per-residue (Å²): 135,76,77,53,92,39,40,44,69,5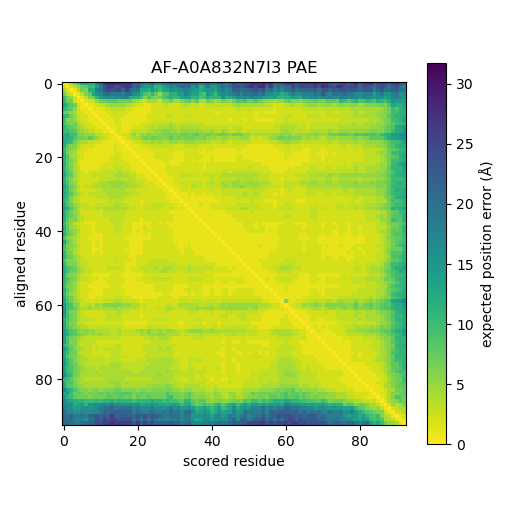1,80,48,77,53,99,90,40,29,32,39,39,33,44,30,69,70,31,96,60,74,78,36,64,90,78,21,71,67,50,30,52,50,51,26,50,50,36,53,79,37,70,73,49,40,31,41,36,32,39,48,96,58,82,48,76,43,44,54,73,58,41,52,53,41,48,68,47,14,63,55,49,66,71,46,50,66,64,59,54,62,76,78,108